Protein AF-X1CFZ5-F1 (afdb_monomer)

InterPro domains:
  IPR002812 3-dehydroquinate synthase [PTHR33563] (20-158)
  IPR030960 3-dehydroquinate synthase, N-terminal domain [PF01959] (2-89)
  IPR056179 3-dehydroquinate synthase, C-terminal domain [PF26558] (101-158)

Organism: NCBI:txid412755

Sequence (158 aa):
MELKTKDDELKVVDLAKKGLNFIIVQAKDWKIIPFENLIARLHSIDTELIAQVDTIKEAEVMFKTLEIGVDGVVFTPKNSDEILSLKRLIQTSTQIEITKAKILNIKEIPDGSRVCVDTTTLLHSGEGMLVGSTAKGFVLVHAELFETQFVASRPFRV

Solvent-accessible surface area (backbone atoms only — not comparable to full-atom values): 10289 Å² total; per-residue (Å²): 88,78,50,86,51,76,67,44,57,53,49,51,53,55,50,39,73,72,66,36,70,6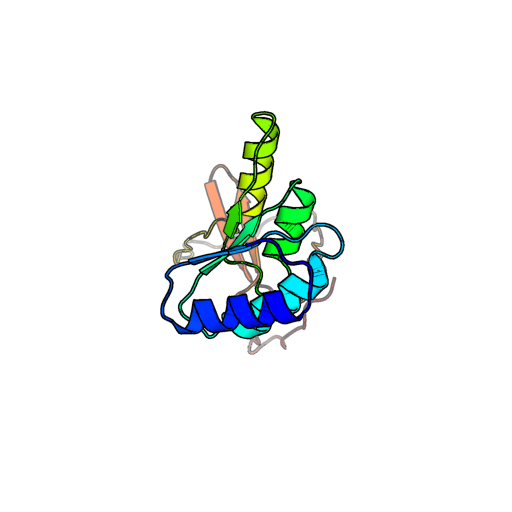1,48,57,39,33,50,84,85,70,49,63,67,59,49,51,56,45,41,72,67,36,75,87,46,86,32,43,43,26,39,49,35,94,44,67,70,50,47,54,48,46,51,47,41,92,81,69,24,46,79,41,72,48,70,82,70,92,51,70,67,52,50,56,52,49,48,60,70,69,56,65,78,82,84,76,89,82,78,92,80,81,90,86,80,86,79,91,74,77,95,73,91,85,84,90,82,79,78,94,60,89,79,57,89,89,34,65,44,78,51,74,41,98,89,81,49,67,46,80,46,61,56,70,54,68,66,51,101,87,43,78,55,41,85,84,78,124

Nearest PDB structures (foldseek):
  8kc8-assembly1_A  TM=7.463E-01  e=2.438E-01  synthetic construct
  6e9p-assembly2_C  TM=5.713E-01  e=3.175E-01  Mycobacterium tu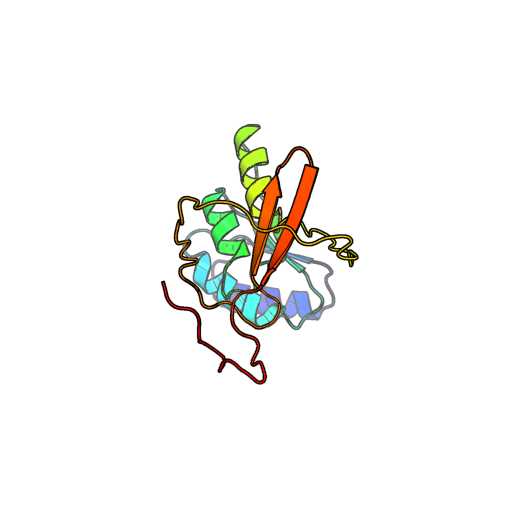berculosis H37Rv
  6xeh-assembly1_A  TM=5.073E-01  e=5.383E-01  synthetic construct
  6qky-assembly5_I  TM=4.543E-01  e=3.175E-01  Streptococcus pneumoniae
  6pbu-assembly1_E-2  TM=5.625E-01  e=4.753E+00  Mycolicibacterium smegmatis MC2 155

Radius of gyration: 23.4 Å; Cα contacts (8 Å, |Δi|>4): 181; chains: 1; bounding box: 56×40×60 Å

pLDDT: mean 86.31, std 10.13, range [45.19, 96.25]

Secondary structure (DSSP, 8-state):
-EE-SHHHHHHHHHHHTTT-SEEEEEESS--HHHHHHHHHHHTTSS-EEEEEESSHHHHHHHHHGGGT--SEEEE--SSHHHHHHHHHHH-----------------------------SSPPPTT-EEEEEETTTEEEEEE-S-S-BTTB-------

Mean predicted aligned error: 11.74 Å

Structure (mmCIF, N/CA/C/O backbone):
data_AF-X1CFZ5-F1
#
_entry.id   AF-X1CFZ5-F1
#
loop_
_atom_site.group_PDB
_atom_site.id
_atom_site.type_symbol
_atom_site.label_atom_id
_atom_site.label_alt_id
_atom_site.label_comp_id
_atom_site.label_asym_id
_atom_site.label_entity_id
_atom_site.label_seq_id
_atom_site.pdbx_PDB_ins_code
_atom_site.Cartn_x
_atom_site.Cartn_y
_atom_site.Cartn_z
_atom_site.occupancy
_atom_site.B_iso_or_equiv
_atom_site.auth_seq_id
_atom_site.auth_comp_id
_atom_site.auth_asym_id
_atom_site.auth_atom_id
_atom_site.pdbx_PDB_model_num
ATOM 1 N N . MET A 1 1 ? -18.842 0.356 16.138 1.00 85.81 1 MET A N 1
ATOM 2 C CA . MET A 1 1 ? -18.828 -0.169 17.521 1.00 85.81 1 MET A CA 1
ATOM 3 C C . MET A 1 1 ? -17.635 0.427 18.247 1.00 85.81 1 MET A C 1
ATOM 5 O O . MET A 1 1 ? -16.574 0.505 17.647 1.00 85.81 1 MET A O 1
ATOM 9 N N . GLU A 1 2 ? -17.804 0.885 19.486 1.00 87.81 2 GLU A N 1
ATOM 10 C CA . GLU A 1 2 ? -16.704 1.439 20.290 1.00 87.81 2 GLU A CA 1
ATOM 11 C C . GLU A 1 2 ? -16.079 0.324 21.145 1.00 87.81 2 GLU A C 1
ATOM 13 O O . GLU A 1 2 ? -16.795 -0.330 21.903 1.00 87.81 2 GLU A O 1
ATOM 18 N N . LEU A 1 3 ? -14.769 0.103 21.023 1.00 88.56 3 LEU A N 1
ATOM 19 C CA . LEU A 1 3 ? -14.006 -0.836 21.842 1.00 88.56 3 LEU A CA 1
ATOM 20 C C . LEU A 1 3 ? -13.621 -0.172 23.160 1.00 88.56 3 LEU A C 1
ATOM 22 O O . LEU A 1 3 ? -12.892 0.823 23.173 1.00 88.56 3 LEU A O 1
ATOM 26 N N . LYS A 1 4 ? -14.093 -0.743 24.269 1.00 85.19 4 LYS A N 1
ATOM 27 C CA . LYS A 1 4 ? -13.719 -0.313 25.626 1.00 85.19 4 LYS A CA 1
ATOM 28 C C . LYS A 1 4 ? -13.003 -1.416 26.384 1.00 85.19 4 LYS A C 1
ATOM 30 O O . LYS A 1 4 ? -12.170 -1.142 27.240 1.00 85.19 4 LYS A O 1
ATOM 35 N N . THR A 1 5 ? -13.345 -2.661 26.080 1.00 86.00 5 THR A N 1
ATOM 36 C CA . THR A 1 5 ? -12.855 -3.840 26.784 1.00 86.00 5 THR A CA 1
ATOM 37 C C . THR A 1 5 ? -12.506 -4.953 25.807 1.00 86.00 5 THR A C 1
ATOM 39 O O . THR A 1 5 ? -12.954 -4.967 24.661 1.00 86.00 5 THR A O 1
ATOM 42 N N . LYS A 1 6 ? -11.754 -5.942 26.292 1.00 84.00 6 LYS A N 1
ATOM 43 C CA . LYS A 1 6 ? -11.400 -7.135 25.515 1.00 84.00 6 LYS A CA 1
ATOM 44 C C . LYS A 1 6 ? -12.625 -7.967 25.105 1.00 84.00 6 LYS A C 1
ATOM 46 O O . LYS A 1 6 ? -12.605 -8.618 24.066 1.00 84.00 6 LYS A O 1
ATOM 51 N N . ASP A 1 7 ? -13.710 -7.915 25.879 1.00 88.50 7 ASP A N 1
ATOM 52 C CA . ASP A 1 7 ? -14.969 -8.579 25.519 1.00 88.50 7 ASP A CA 1
ATOM 53 C C . ASP A 1 7 ? -15.643 -7.939 24.302 1.00 88.50 7 ASP A C 1
ATOM 55 O O . ASP A 1 7 ? -16.376 -8.611 23.576 1.00 88.50 7 ASP A O 1
ATOM 59 N N . ASP A 1 8 ? -15.387 -6.657 24.033 1.00 91.25 8 ASP A N 1
ATOM 60 C CA . ASP A 1 8 ? -15.930 -5.995 22.848 1.00 91.25 8 ASP A CA 1
ATOM 61 C C . ASP A 1 8 ? -15.244 -6.493 21.569 1.00 91.25 8 ASP A C 1
ATOM 63 O O . ASP A 1 8 ? -15.918 -6.669 20.555 1.00 91.25 8 ASP A O 1
ATOM 67 N N . GLU A 1 9 ? -13.952 -6.839 21.629 1.00 90.50 9 GLU A N 1
ATOM 68 C CA . GLU A 1 9 ? -13.249 -7.499 20.518 1.00 90.50 9 GLU A CA 1
ATOM 69 C C . GLU A 1 9 ? -13.891 -8.856 20.187 1.00 90.50 9 GLU A C 1
ATOM 71 O O . GLU A 1 9 ? -14.112 -9.183 19.020 1.00 90.50 9 GLU A O 1
ATOM 76 N N . LEU A 1 10 ? -14.249 -9.643 21.210 1.00 90.81 10 LEU A N 1
ATOM 77 C CA . LEU A 1 10 ? -14.915 -10.936 21.017 1.00 90.81 10 LEU A CA 1
ATOM 78 C C . LEU A 1 10 ? -16.294 -10.779 20.373 1.00 90.81 10 LEU A C 1
ATOM 80 O O . LEU A 1 10 ? -16.639 -11.555 19.481 1.00 90.81 10 LEU A O 1
ATOM 84 N N . LYS A 1 11 ? -17.062 -9.763 20.780 1.00 92.50 11 LYS A N 1
ATOM 85 C CA . LYS A 1 11 ? -18.363 -9.458 20.167 1.00 92.50 11 LYS A CA 1
ATOM 86 C C . LYS A 1 11 ? -18.220 -9.068 18.701 1.00 92.50 11 LYS A C 1
ATOM 88 O O . LYS A 1 11 ? -19.025 -9.516 17.892 1.00 92.50 11 LYS A O 1
ATOM 93 N N . VAL A 1 12 ? -17.212 -8.267 18.351 1.00 92.50 12 VAL A N 1
ATOM 94 C CA . VAL A 1 12 ? -16.937 -7.906 16.951 1.00 92.50 12 VAL A CA 1
ATOM 95 C C . VAL A 1 12 ? -16.695 -9.162 16.112 1.00 92.50 12 VAL A C 1
ATOM 97 O O . VAL A 1 12 ? -17.292 -9.313 15.049 1.00 92.50 12 VAL A O 1
ATOM 100 N N . VAL A 1 13 ? -15.892 -10.101 16.617 1.00 92.00 13 VAL A N 1
ATOM 101 C CA . VAL A 1 13 ? -15.606 -11.361 15.915 1.00 92.00 13 VAL A CA 1
ATOM 102 C C . VAL A 1 13 ? -16.848 -12.251 15.799 1.00 92.00 13 VAL A C 1
ATOM 104 O O . VAL A 1 13 ? -17.068 -12.852 14.749 1.00 92.00 13 VAL A O 1
ATOM 107 N N . ASP A 1 14 ? -17.680 -12.334 16.840 1.00 92.44 14 ASP A N 1
ATOM 108 C CA . ASP A 1 14 ? -18.947 -13.082 16.787 1.00 92.44 14 ASP A CA 1
ATOM 109 C C . ASP A 1 14 ? -19.930 -12.482 15.771 1.00 92.44 14 ASP A C 1
ATOM 111 O O . ASP A 1 14 ? -20.582 -13.209 15.024 1.00 92.44 14 ASP A O 1
ATOM 115 N N . LEU A 1 15 ? -20.009 -11.150 15.706 1.00 92.06 15 LEU A N 1
ATOM 116 C CA . LEU A 1 15 ? -20.829 -10.446 14.724 1.00 92.06 15 LEU A CA 1
ATOM 117 C C . LEU A 1 15 ? -20.321 -10.667 13.296 1.00 92.06 15 LEU A C 1
ATOM 119 O O . LEU A 1 15 ? -21.132 -10.948 12.418 1.00 92.06 15 LEU A O 1
ATOM 123 N N . ALA A 1 16 ? -19.007 -10.611 13.067 1.00 91.38 16 ALA A N 1
ATOM 124 C CA . ALA A 1 16 ? -18.421 -10.886 11.755 1.00 91.38 16 ALA A CA 1
ATOM 125 C C . ALA A 1 16 ? -18.757 -12.308 11.270 1.00 91.38 16 ALA A C 1
ATOM 127 O O . ALA A 1 16 ? -19.232 -12.504 10.154 1.00 91.38 16 ALA A O 1
ATOM 128 N N . LYS A 1 17 ? -18.659 -13.308 12.157 1.00 91.12 17 LYS A N 1
ATOM 129 C CA . LYS A 1 17 ? -19.011 -14.706 11.843 1.00 91.12 17 LYS A CA 1
ATOM 130 C C . LYS A 1 17 ? -20.476 -14.929 11.458 1.00 91.12 17 LYS A C 1
ATOM 132 O O . LYS A 1 17 ? -20.791 -15.976 10.898 1.00 91.12 17 LYS A O 1
ATOM 137 N N . LYS A 1 18 ? -21.371 -13.978 11.740 1.00 92.06 18 LYS A N 1
ATOM 138 C CA . LYS A 1 18 ? -22.783 -14.038 11.326 1.00 92.06 18 LYS A CA 1
ATOM 139 C C . LYS A 1 18 ? -23.006 -13.614 9.869 1.00 92.06 18 LYS A C 1
ATOM 141 O O . LYS A 1 18 ? -24.153 -13.610 9.433 1.00 92.06 18 LYS A O 1
ATOM 146 N N . GLY A 1 19 ? -21.944 -13.296 9.125 1.00 88.88 19 GLY A N 1
ATOM 147 C CA . GLY A 1 19 ? -22.012 -12.974 7.697 1.00 88.88 19 GLY A CA 1
ATOM 148 C C . GLY A 1 19 ? -22.323 -11.505 7.419 1.00 88.88 19 GLY A C 1
ATOM 149 O O . GLY A 1 19 ? -23.084 -11.198 6.505 1.00 88.88 19 GLY A O 1
ATOM 150 N N . LEU A 1 20 ? -21.784 -10.592 8.231 1.00 91.50 20 LEU A N 1
ATOM 151 C CA . LEU A 1 20 ? -21.854 -9.159 7.940 1.00 91.50 20 LEU A CA 1
ATOM 152 C C . LEU A 1 20 ? -20.889 -8.813 6.803 1.00 91.50 20 LEU A C 1
ATOM 154 O O . LEU A 1 20 ? -19.780 -9.331 6.764 1.00 91.50 20 LEU A O 1
ATOM 158 N N . ASN A 1 21 ? -21.279 -7.896 5.916 1.00 92.50 21 ASN A N 1
ATOM 159 C CA . ASN A 1 21 ? -20.383 -7.446 4.846 1.00 92.50 21 ASN A CA 1
ATOM 160 C C . ASN A 1 21 ? -19.204 -6.634 5.391 1.00 92.50 21 ASN A C 1
ATOM 162 O O . ASN A 1 21 ? -18.078 -6.813 4.949 1.00 92.50 21 ASN A O 1
ATOM 166 N N . PHE A 1 22 ? -19.460 -5.761 6.367 1.00 94.44 22 PHE A N 1
ATOM 167 C CA . PHE A 1 22 ? -18.430 -4.944 6.995 1.00 94.44 22 PHE A CA 1
ATOM 168 C C . PHE A 1 22 ? -18.786 -4.609 8.445 1.00 94.44 22 PHE A C 1
ATOM 170 O O . PHE A 1 22 ? -19.959 -4.593 8.839 1.00 94.44 22 PHE A O 1
ATOM 177 N N . ILE A 1 23 ? -17.770 -4.283 9.240 1.00 95.00 23 ILE A N 1
ATOM 178 C CA . ILE A 1 23 ? -17.903 -3.745 10.592 1.00 95.00 23 ILE A CA 1
ATOM 179 C C . ILE A 1 23 ? -17.026 -2.501 10.729 1.00 95.00 23 ILE A C 1
ATOM 181 O O . ILE A 1 23 ? -15.829 -2.528 10.468 1.00 95.00 23 ILE A O 1
ATOM 185 N N . ILE A 1 24 ? -17.621 -1.422 11.244 1.00 95.38 24 ILE A N 1
ATOM 186 C CA . ILE A 1 24 ? -16.895 -0.203 11.610 1.00 95.38 24 ILE A CA 1
ATOM 187 C C . ILE A 1 24 ? -16.567 -0.236 13.103 1.00 95.38 24 ILE A C 1
ATOM 189 O O . ILE A 1 24 ? -17.472 -0.365 13.940 1.00 95.38 24 ILE A O 1
ATOM 193 N N . VAL A 1 25 ? -15.295 -0.069 13.450 1.00 94.44 25 VAL A N 1
ATOM 194 C CA . VAL A 1 25 ? -14.789 -0.111 14.827 1.00 94.44 25 VAL A CA 1
ATOM 195 C C . VAL A 1 25 ? -14.078 1.189 15.186 1.00 94.44 25 VAL A C 1
ATOM 197 O O . VAL A 1 25 ? -13.329 1.737 14.387 1.00 94.44 25 VAL A O 1
ATOM 200 N N . GLN A 1 26 ? -14.291 1.671 16.406 1.00 92.25 26 GLN A N 1
ATOM 201 C CA . GLN A 1 26 ? -13.590 2.812 16.985 1.00 92.25 26 GLN A CA 1
ATOM 202 C C . GLN A 1 26 ? -12.945 2.383 18.304 1.00 92.25 26 GLN A C 1
ATOM 204 O O . GLN A 1 26 ? -13.595 1.734 19.116 1.00 92.25 26 GLN A O 1
ATOM 209 N N . ALA A 1 27 ? -11.703 2.783 18.554 1.00 86.44 27 ALA A N 1
ATOM 210 C CA . ALA A 1 27 ? -11.052 2.677 19.862 1.00 86.44 27 ALA A CA 1
ATOM 211 C C . ALA A 1 27 ? -10.617 4.082 20.301 1.00 86.44 27 ALA A C 1
ATOM 213 O O . ALA A 1 27 ? -10.248 4.874 19.442 1.00 86.44 27 ALA A O 1
ATOM 214 N N . LYS A 1 28 ? -10.679 4.420 21.598 1.00 78.62 28 LYS A N 1
ATOM 215 C CA . LYS A 1 28 ? -10.316 5.767 22.091 1.00 78.62 28 LYS A CA 1
ATOM 216 C C . LYS A 1 28 ? -8.853 5.893 22.514 1.00 78.62 28 LYS A C 1
ATOM 218 O O . LYS A 1 28 ? -8.160 6.756 21.989 1.00 78.62 28 LYS A O 1
ATOM 223 N N . ASP A 1 29 ? -8.385 5.024 23.411 1.00 73.06 29 ASP A N 1
ATOM 224 C CA . ASP A 1 29 ? -7.114 5.248 24.121 1.00 73.06 29 ASP A CA 1
ATOM 225 C C . ASP A 1 29 ? -5.963 4.366 23.608 1.00 73.06 29 ASP A C 1
ATOM 227 O O . ASP A 1 29 ? -4.917 4.865 23.196 1.00 73.06 29 ASP A O 1
ATOM 231 N N . TRP A 1 30 ? -6.158 3.046 23.558 1.00 71.62 30 TRP A N 1
ATOM 232 C CA . TRP A 1 30 ? -5.191 2.104 22.986 1.00 71.62 30 TRP A CA 1
ATOM 233 C C . TRP A 1 30 ? -5.730 1.530 21.685 1.00 71.62 30 TRP A C 1
ATOM 235 O O . TRP A 1 30 ? -6.452 0.544 21.697 1.00 71.62 30 TRP A O 1
ATOM 245 N N . LYS A 1 31 ? -5.397 2.169 20.558 1.00 80.12 31 LYS A N 1
ATOM 246 C CA . LYS A 1 31 ? -5.929 1.784 19.241 1.00 80.12 31 LYS A CA 1
ATOM 247 C C . LYS A 1 31 ? -5.171 0.602 18.618 1.00 80.12 31 LYS A C 1
ATOM 249 O O . LYS A 1 31 ? -5.800 -0.292 18.078 1.00 80.12 31 LYS A O 1
ATOM 254 N N . ILE A 1 32 ? -3.842 0.549 18.733 1.00 86.00 32 ILE A N 1
ATOM 255 C CA . ILE A 1 32 ? -3.020 -0.413 17.968 1.00 86.00 32 ILE A CA 1
ATOM 256 C C . ILE A 1 32 ? -3.311 -1.871 18.360 1.00 86.00 32 ILE A C 1
ATOM 258 O O . ILE A 1 32 ? -3.749 -2.639 17.514 1.00 86.00 32 ILE A O 1
ATOM 262 N N . ILE A 1 33 ? -3.148 -2.239 19.636 1.00 90.62 33 ILE A N 1
ATOM 263 C CA . ILE A 1 33 ? -3.279 -3.640 20.089 1.00 90.62 33 ILE A CA 1
ATOM 264 C C . ILE A 1 33 ? -4.674 -4.232 19.799 1.00 90.62 33 ILE A C 1
ATOM 266 O O . ILE A 1 33 ? -4.751 -5.354 19.296 1.00 90.62 33 ILE A O 1
ATOM 270 N N . PRO A 1 34 ? -5.797 -3.527 20.056 1.00 91.12 34 PRO A N 1
ATOM 271 C CA . PRO A 1 34 ? -7.107 -4.066 19.702 1.00 91.12 34 PRO A CA 1
ATOM 272 C C . PRO A 1 34 ? -7.283 -4.269 18.196 1.00 91.12 34 PRO A C 1
ATOM 274 O O . PRO A 1 34 ? -7.863 -5.271 17.784 1.00 91.12 34 PRO A O 1
ATOM 277 N N . PHE A 1 35 ? -6.759 -3.364 17.361 1.00 94.19 35 PHE A N 1
ATOM 278 C CA . PHE A 1 35 ? -6.800 -3.549 15.911 1.00 94.19 35 PHE A CA 1
ATOM 279 C C . PHE A 1 35 ? -5.894 -4.696 15.447 1.00 94.19 35 PHE A C 1
ATOM 281 O O . PHE A 1 35 ? -6.339 -5.473 14.611 1.00 94.19 35 PHE A O 1
ATOM 288 N N . GLU A 1 36 ? -4.708 -4.898 16.031 1.00 94.00 36 GLU A N 1
ATOM 289 C CA . GLU A 1 36 ? -3.875 -6.088 15.771 1.00 94.00 36 GLU A CA 1
ATOM 290 C C . GLU A 1 36 ? -4.655 -7.384 16.040 1.00 94.00 36 GLU A C 1
ATOM 292 O O . GLU A 1 36 ? -4.700 -8.281 15.195 1.00 94.00 36 GLU A O 1
ATOM 297 N N . ASN A 1 37 ? -5.335 -7.463 17.188 1.00 93.31 37 ASN A N 1
ATOM 298 C CA . ASN A 1 37 ? -6.144 -8.628 17.548 1.00 93.31 37 ASN A CA 1
ATOM 299 C C . ASN A 1 37 ? -7.304 -8.856 16.572 1.00 93.31 37 ASN A C 1
ATOM 301 O O . ASN A 1 37 ? -7.597 -10.005 16.224 1.00 93.31 37 ASN A O 1
ATOM 305 N N . LEU A 1 38 ? -7.990 -7.785 16.163 1.00 94.12 38 LEU A N 1
ATOM 306 C CA . LEU A 1 38 ? -9.110 -7.873 15.231 1.00 94.12 38 LEU A CA 1
ATOM 307 C C . LEU A 1 38 ? -8.644 -8.274 13.834 1.00 94.12 38 LEU A C 1
ATOM 309 O O . LEU A 1 38 ? -9.204 -9.218 13.287 1.00 94.12 38 LEU A O 1
ATOM 313 N N . ILE A 1 39 ? -7.599 -7.641 13.300 1.00 94.12 39 ILE A N 1
ATOM 314 C CA . ILE A 1 39 ? -7.006 -7.983 12.000 1.00 94.12 39 ILE A CA 1
ATOM 315 C C . ILE A 1 39 ? -6.615 -9.464 11.993 1.00 94.12 39 ILE A C 1
ATOM 317 O O . ILE A 1 39 ? -7.068 -10.222 11.137 1.00 94.12 39 ILE A O 1
ATOM 321 N N . ALA A 1 40 ? -5.881 -9.926 13.009 1.00 93.00 40 ALA A N 1
ATOM 322 C CA . ALA A 1 40 ? -5.458 -11.322 13.095 1.00 93.00 40 ALA A CA 1
ATOM 323 C C . ALA A 1 40 ? -6.636 -12.316 13.076 1.00 93.00 40 ALA A C 1
ATOM 325 O O . ALA A 1 40 ? -6.516 -13.405 12.516 1.00 93.00 40 ALA A O 1
ATOM 326 N N . ARG A 1 41 ? -7.786 -11.960 13.662 1.00 92.00 41 ARG A N 1
ATOM 327 C CA . ARG A 1 41 ? -8.964 -12.843 13.750 1.00 92.00 41 ARG A CA 1
ATOM 328 C C . ARG A 1 41 ? -9.917 -12.731 12.568 1.00 92.00 41 ARG A C 1
ATOM 330 O O . ARG A 1 41 ? -10.605 -13.707 12.275 1.00 92.00 41 ARG A O 1
ATOM 337 N N . LEU A 1 42 ? -10.002 -11.556 11.956 1.00 91.00 42 LEU A N 1
ATOM 338 C CA . LEU A 1 42 ? -10.953 -11.256 10.890 1.00 91.00 42 LEU A CA 1
ATOM 339 C C . LEU A 1 42 ? -10.356 -11.453 9.496 1.00 91.00 42 LEU A C 1
ATOM 341 O O . LEU A 1 42 ? -11.130 -11.685 8.582 1.00 91.00 42 LEU A O 1
ATOM 345 N N . HIS A 1 43 ? -9.027 -11.475 9.323 1.00 85.38 43 HIS A N 1
ATOM 346 C CA . HIS A 1 43 ? -8.413 -11.602 7.989 1.00 85.38 43 HIS A CA 1
ATOM 347 C C . HIS A 1 43 ? -8.810 -12.879 7.219 1.00 85.38 43 HIS A C 1
ATOM 349 O O . HIS A 1 43 ? -8.677 -12.933 6.002 1.00 85.38 43 HIS A O 1
ATOM 355 N N . SER A 1 44 ? -9.248 -13.936 7.915 1.00 84.75 44 SER A N 1
ATOM 356 C CA . SER A 1 44 ? -9.721 -15.185 7.293 1.00 84.75 44 SER A CA 1
ATOM 357 C C . SER A 1 44 ? -11.247 -15.249 7.137 1.00 84.75 44 SER A C 1
ATOM 359 O O . SER A 1 44 ? -11.776 -16.294 6.757 1.00 84.75 44 SER A O 1
ATOM 361 N N . ILE A 1 45 ? -11.965 -14.190 7.512 1.00 89.81 45 ILE A N 1
ATOM 362 C CA . ILE A 1 45 ? -13.426 -14.103 7.495 1.00 89.81 45 ILE A CA 1
ATOM 363 C C . ILE A 1 45 ? -13.828 -13.128 6.388 1.00 89.81 45 ILE A C 1
ATOM 365 O O . ILE A 1 45 ? -13.197 -12.095 6.209 1.00 89.81 45 ILE A O 1
ATOM 369 N N . ASP A 1 46 ? -14.905 -13.446 5.672 1.00 91.06 46 ASP A N 1
ATOM 370 C CA . ASP A 1 46 ? -15.482 -12.593 4.627 1.00 91.06 46 ASP A CA 1
ATOM 371 C C . ASP A 1 46 ? -16.295 -11.430 5.237 1.00 91.06 46 ASP A C 1
ATOM 373 O O . ASP A 1 46 ? -17.516 -11.344 5.105 1.00 91.06 46 ASP A O 1
ATOM 377 N N . THR A 1 47 ? -15.627 -10.583 6.022 1.00 94.19 47 THR A N 1
ATOM 378 C CA . THR A 1 47 ? -16.191 -9.372 6.630 1.00 94.19 47 THR A CA 1
ATOM 379 C C . THR A 1 47 ? -15.123 -8.289 6.664 1.00 94.19 47 THR A C 1
ATOM 381 O O . THR A 1 47 ? -14.117 -8.446 7.353 1.00 94.19 47 THR A O 1
ATOM 384 N N . GLU A 1 48 ? -15.378 -7.162 6.002 1.00 94.69 48 GLU A N 1
ATOM 385 C CA . GLU A 1 48 ? -14.440 -6.037 5.959 1.00 94.69 48 GLU A CA 1
ATOM 386 C C . GLU A 1 48 ? -14.354 -5.322 7.319 1.00 94.69 48 GLU A C 1
ATOM 388 O O . GLU A 1 48 ? -15.365 -4.913 7.909 1.00 94.69 48 GLU A O 1
ATOM 393 N N . LEU A 1 49 ? -13.138 -5.128 7.823 1.00 95.44 49 LEU A N 1
ATOM 394 C CA . LEU A 1 49 ? -12.853 -4.362 9.028 1.00 95.44 49 LEU A CA 1
ATOM 395 C C . LEU A 1 49 ? -12.527 -2.912 8.663 1.00 95.44 49 LEU A C 1
ATOM 397 O O . LEU A 1 49 ? -11.498 -2.617 8.059 1.00 95.44 49 LEU A O 1
ATOM 401 N N . ILE A 1 50 ? -13.369 -1.983 9.111 1.00 96.25 50 ILE A N 1
ATOM 402 C CA . ILE A 1 50 ? -13.194 -0.550 8.870 1.00 96.25 50 ILE A CA 1
ATOM 403 C C . ILE A 1 50 ? -12.861 0.161 10.187 1.00 96.25 50 ILE A C 1
ATOM 405 O O . ILE A 1 50 ? -13.638 0.122 11.145 1.00 96.25 50 ILE A O 1
ATOM 409 N N . ALA A 1 51 ? -11.728 0.861 10.244 1.00 95.44 51 ALA A N 1
ATOM 410 C CA . ALA A 1 51 ? -11.302 1.602 11.432 1.00 95.44 51 ALA A CA 1
ATOM 411 C C . ALA A 1 51 ? -11.753 3.065 11.398 1.00 95.44 51 ALA A C 1
ATOM 413 O O . ALA A 1 51 ? -11.443 3.804 10.467 1.00 95.44 51 ALA A O 1
ATOM 414 N N . GLN A 1 52 ? -12.425 3.539 12.440 1.00 95.44 52 GLN A N 1
ATOM 415 C CA . GLN A 1 52 ? -12.626 4.970 12.633 1.00 95.44 52 GLN A CA 1
ATOM 416 C C . GLN A 1 52 ? -11.357 5.599 13.215 1.00 95.44 52 GLN A C 1
ATOM 418 O O . GLN A 1 52 ? -10.881 5.186 14.276 1.00 95.44 52 GLN A O 1
ATOM 423 N N . VAL A 1 53 ? -10.837 6.615 12.529 1.00 93.56 53 VAL A N 1
ATOM 424 C CA . VAL A 1 53 ? -9.584 7.300 12.867 1.00 93.56 53 VAL A CA 1
ATOM 425 C C . VAL A 1 53 ? -9.794 8.807 12.946 1.00 93.56 53 VAL A C 1
ATOM 427 O O . VAL A 1 53 ? -10.602 9.380 12.213 1.00 93.56 53 VAL A O 1
ATOM 430 N N . ASP A 1 54 ? -9.039 9.456 13.827 1.00 92.06 54 ASP A N 1
ATOM 431 C CA . ASP A 1 54 ? -9.162 10.895 14.085 1.00 92.06 54 ASP A CA 1
ATOM 432 C C . ASP A 1 54 ? -8.089 11.707 13.345 1.00 92.06 54 ASP A C 1
ATOM 434 O O . ASP A 1 54 ? -8.209 12.925 13.198 1.00 92.06 54 ASP A O 1
ATOM 438 N N . THR A 1 55 ? -7.024 11.048 12.870 1.00 92.94 55 THR A N 1
ATOM 439 C CA . THR A 1 55 ? -5.909 11.697 12.167 1.00 92.94 55 THR A CA 1
ATOM 440 C C . THR A 1 55 ? -5.402 10.868 10.988 1.00 92.94 55 THR A C 1
ATOM 442 O O . THR A 1 55 ? -5.512 9.644 10.967 1.00 92.94 55 THR A O 1
ATOM 445 N N . ILE A 1 56 ? -4.752 11.535 10.028 1.00 93.94 56 ILE A N 1
ATOM 446 C CA . ILE A 1 56 ? -4.074 10.879 8.895 1.00 93.94 56 ILE A CA 1
ATOM 447 C C . ILE A 1 56 ? -2.982 9.913 9.369 1.00 93.94 56 ILE A C 1
ATOM 449 O O . ILE A 1 56 ? -2.804 8.846 8.792 1.00 93.94 56 ILE A O 1
ATOM 453 N N . LYS A 1 57 ? -2.274 10.258 10.451 1.00 92.31 57 LYS A N 1
ATOM 454 C CA . LYS A 1 57 ? -1.232 9.399 11.022 1.00 92.31 57 LYS A CA 1
ATOM 455 C C . LYS A 1 57 ? -1.818 8.100 11.574 1.00 92.31 57 LYS A C 1
ATOM 457 O O . LYS A 1 57 ? -1.226 7.043 11.408 1.00 92.31 57 LYS A O 1
ATOM 462 N N . GLU A 1 58 ? -2.984 8.170 12.210 1.00 92.75 58 GLU A N 1
ATOM 463 C CA . GLU A 1 58 ? -3.696 6.966 12.643 1.00 92.75 58 GLU A CA 1
ATOM 464 C C . GLU A 1 58 ? -4.159 6.129 11.454 1.00 92.75 58 GLU A C 1
ATOM 466 O O . GLU A 1 58 ? -3.971 4.919 11.485 1.00 92.75 58 GLU A O 1
ATOM 471 N N . ALA A 1 59 ? -4.690 6.757 10.398 1.00 93.75 59 ALA A N 1
ATOM 472 C CA . ALA A 1 59 ? -5.056 6.052 9.169 1.00 93.75 59 ALA A CA 1
ATOM 473 C C . ALA A 1 59 ? -3.866 5.265 8.597 1.00 93.75 59 ALA A C 1
ATOM 475 O O . ALA A 1 59 ? -3.993 4.080 8.303 1.00 93.75 59 ALA A O 1
ATOM 476 N N . GLU A 1 60 ? -2.694 5.900 8.503 1.00 93.06 60 GLU A N 1
ATOM 477 C CA . GLU A 1 60 ? -1.468 5.254 8.029 1.00 93.06 60 GLU A CA 1
ATOM 478 C C . GLU A 1 60 ? -1.077 4.040 8.881 1.00 93.06 60 GLU A C 1
ATOM 480 O O . GLU A 1 60 ? -0.730 2.994 8.335 1.00 93.06 60 GLU A O 1
ATOM 485 N N . VAL A 1 61 ? -1.150 4.161 10.210 1.00 92.94 61 VAL A N 1
ATOM 486 C CA . VAL A 1 61 ? -0.856 3.045 11.120 1.00 92.94 61 VAL A CA 1
ATOM 487 C C . VAL A 1 61 ? -1.860 1.912 10.914 1.00 92.94 61 VAL A C 1
ATOM 489 O O . VAL A 1 61 ? -1.448 0.762 10.774 1.00 92.94 61 VAL A O 1
ATOM 492 N N . MET A 1 62 ? -3.159 2.217 10.843 1.00 94.06 62 MET A N 1
ATOM 493 C CA . MET A 1 62 ? -4.203 1.203 10.654 1.00 94.06 62 MET A CA 1
ATOM 494 C C . MET A 1 62 ? -4.038 0.451 9.327 1.00 94.06 62 MET A C 1
ATOM 496 O O . MET A 1 62 ? -4.174 -0.768 9.310 1.00 94.06 62 MET A O 1
ATOM 500 N N . PHE A 1 63 ? -3.663 1.133 8.241 1.00 92.81 63 PHE A N 1
ATOM 501 C CA . PHE A 1 63 ? -3.402 0.486 6.948 1.00 92.81 63 PHE A CA 1
ATOM 502 C C . PHE A 1 63 ? -2.144 -0.395 6.923 1.00 92.81 63 PHE A C 1
ATOM 504 O O . PHE A 1 63 ? -2.032 -1.253 6.057 1.00 92.81 63 PHE A O 1
ATOM 511 N N . LYS A 1 64 ? -1.188 -0.199 7.839 1.00 89.94 64 LYS A N 1
ATOM 512 C CA . LYS A 1 64 ? 0.100 -0.925 7.853 1.00 89.94 64 LYS A CA 1
ATOM 513 C C . LYS A 1 64 ? 0.225 -1.948 8.989 1.00 89.94 64 LYS A C 1
ATOM 515 O O . LYS A 1 64 ? 1.231 -2.649 9.077 1.00 89.94 64 LYS A O 1
ATOM 520 N N . THR A 1 65 ? -0.753 -2.012 9.890 1.00 92.19 65 THR A N 1
ATOM 521 C CA . THR A 1 65 ? -0.695 -2.853 11.096 1.00 92.19 65 THR A CA 1
ATOM 522 C C . THR A 1 65 ? -0.600 -4.341 10.726 1.00 92.19 65 THR A C 1
ATOM 524 O O . THR A 1 65 ? -1.361 -4.817 9.890 1.00 92.19 65 THR A O 1
ATOM 527 N N . LEU A 1 66 ? 0.335 -5.077 11.345 1.00 89.88 66 LEU A N 1
ATOM 528 C CA . LEU A 1 66 ? 0.655 -6.486 11.033 1.00 89.88 66 LEU A CA 1
ATOM 529 C C . LEU A 1 66 ? 1.019 -6.769 9.560 1.00 89.88 66 LEU A C 1
ATOM 531 O O . LEU A 1 66 ? 0.904 -7.911 9.132 1.00 89.88 66 LEU A O 1
ATOM 535 N N . GLU A 1 67 ? 1.412 -5.755 8.778 1.00 85.62 67 GLU A N 1
ATOM 536 C CA . GLU A 1 67 ? 1.641 -5.852 7.318 1.00 85.62 67 GLU A CA 1
ATOM 537 C C . GLU A 1 67 ? 0.407 -6.284 6.498 1.00 85.62 67 GLU A C 1
ATOM 539 O O . GLU A 1 67 ? 0.492 -6.450 5.284 1.00 85.62 67 GLU A O 1
ATOM 544 N N . ILE A 1 68 ? -0.747 -6.420 7.154 1.00 88.31 68 ILE A N 1
ATOM 545 C CA . ILE A 1 68 ? -2.036 -6.772 6.550 1.00 88.31 68 ILE A CA 1
ATOM 546 C C . ILE A 1 68 ? -2.916 -5.520 6.481 1.00 88.31 68 ILE A C 1
ATOM 548 O O . ILE A 1 68 ? -3.461 -5.199 5.431 1.00 88.31 68 ILE A O 1
ATOM 552 N N . GLY A 1 69 ? -3.001 -4.783 7.592 1.00 91.94 69 GLY A N 1
ATOM 553 C CA . GLY A 1 69 ? -3.823 -3.588 7.725 1.00 91.94 69 GLY A CA 1
ATOM 554 C C . GLY A 1 69 ? -5.315 -3.873 7.910 1.00 91.94 69 GLY A C 1
ATOM 555 O O . GLY A 1 69 ? -5.760 -5.016 7.978 1.00 91.94 69 GLY A O 1
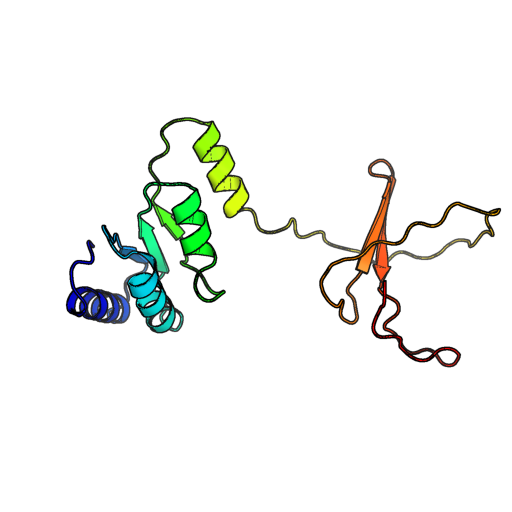ATOM 556 N N . VAL A 1 70 ? -6.084 -2.794 8.042 1.00 94.44 70 VAL A N 1
ATOM 557 C CA . VAL A 1 70 ? -7.553 -2.806 7.959 1.00 94.44 70 VAL A CA 1
ATOM 558 C C . VAL A 1 70 ? -8.007 -2.609 6.512 1.00 94.44 70 VAL A C 1
ATOM 560 O O . VAL A 1 70 ? -7.317 -1.944 5.738 1.00 94.44 70 VAL A O 1
ATOM 563 N N . ASP A 1 71 ? -9.196 -3.101 6.168 1.00 93.56 71 ASP A N 1
ATOM 564 C CA . ASP A 1 71 ? -9.746 -3.004 4.807 1.00 93.56 71 ASP A CA 1
ATOM 565 C C . ASP A 1 71 ? -10.144 -1.566 4.435 1.00 93.56 71 ASP A C 1
ATOM 567 O O . ASP A 1 71 ? -10.146 -1.175 3.267 1.00 93.56 71 ASP A O 1
ATOM 571 N N . GLY A 1 72 ? -10.450 -0.737 5.436 1.00 94.00 72 GLY A N 1
ATOM 572 C CA . GLY A 1 72 ? -10.787 0.664 5.220 1.00 94.00 72 GLY A CA 1
ATOM 573 C C . GLY A 1 72 ? -10.695 1.523 6.473 1.00 94.00 72 GLY A C 1
ATOM 574 O O . GLY A 1 72 ? -10.576 1.031 7.596 1.00 94.00 72 GLY A O 1
ATOM 575 N N . VAL A 1 73 ? -10.803 2.840 6.285 1.00 95.19 73 VAL A N 1
ATOM 576 C CA . VAL A 1 73 ? -10.897 3.794 7.396 1.00 95.19 7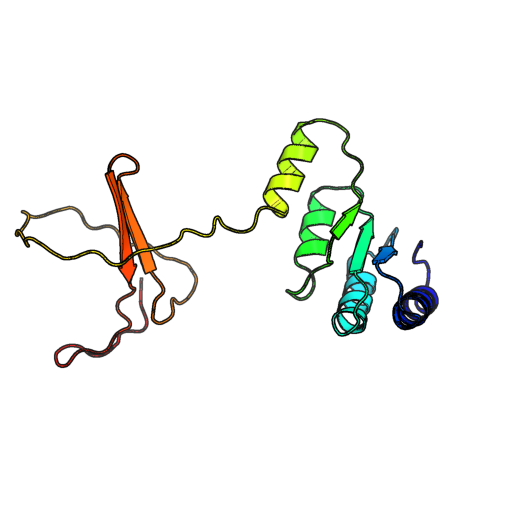3 VAL A CA 1
ATOM 577 C C . VAL A 1 73 ? -12.057 4.768 7.220 1.00 95.19 73 VAL A C 1
ATOM 579 O O . VAL A 1 73 ? -12.327 5.243 6.117 1.00 95.19 73 VAL A O 1
ATOM 582 N N . VAL A 1 74 ? -12.717 5.112 8.327 1.00 95.56 74 VAL A N 1
ATOM 583 C CA . VAL A 1 74 ? -13.637 6.252 8.408 1.00 95.56 74 VAL A CA 1
ATOM 584 C C . VAL A 1 74 ? -12.881 7.427 9.009 1.00 95.56 74 VAL A C 1
ATOM 586 O O . VAL A 1 74 ? -12.454 7.376 10.161 1.00 95.56 74 VAL A O 1
ATOM 589 N N . PHE A 1 75 ? -12.744 8.497 8.232 1.00 94.81 75 PHE A N 1
ATOM 590 C CA . PHE A 1 75 ? -12.039 9.712 8.623 1.00 94.81 75 PHE A CA 1
ATOM 591 C C . PHE A 1 75 ? -12.904 10.937 8.316 1.00 94.81 75 PHE A C 1
ATOM 593 O O . PHE A 1 75 ? -13.518 11.013 7.253 1.00 94.81 75 PHE A O 1
ATOM 600 N N . THR A 1 76 ? -12.956 11.896 9.244 1.00 95.12 76 THR A N 1
ATOM 601 C CA . THR A 1 76 ? -13.696 13.157 9.066 1.00 95.12 76 THR A CA 1
ATOM 602 C C . THR A 1 76 ? -12.709 14.291 8.769 1.00 95.12 76 THR A C 1
ATOM 604 O O . THR A 1 76 ? -12.136 14.844 9.711 1.00 95.12 76 THR A O 1
ATOM 607 N N . PRO A 1 77 ? -12.481 14.640 7.489 1.00 93.94 77 PRO A N 1
ATOM 608 C CA . PRO A 1 77 ? -11.526 15.675 7.115 1.00 93.94 77 PRO A CA 1
ATOM 609 C C . PRO A 1 77 ? -12.013 17.067 7.523 1.00 93.94 77 PRO A C 1
ATOM 611 O O . PRO A 1 77 ? -13.194 17.396 7.401 1.00 93.94 77 PRO A O 1
ATOM 614 N N . LYS A 1 78 ? -11.080 17.918 7.945 1.00 94.56 78 LYS A N 1
ATOM 615 C CA . LYS A 1 78 ? -11.323 19.325 8.299 1.00 94.56 78 LYS A CA 1
ATOM 616 C C . LYS A 1 78 ? -11.102 20.280 7.126 1.00 94.56 78 LYS A C 1
ATOM 618 O O . LYS A 1 78 ? -11.596 21.403 7.150 1.00 94.56 78 LYS A O 1
ATOM 623 N N . ASN A 1 79 ? -10.334 19.863 6.120 1.00 94.94 79 ASN A N 1
ATOM 624 C CA . ASN A 1 79 ? -9.994 20.656 4.938 1.00 94.94 79 ASN A CA 1
ATOM 625 C C . ASN A 1 79 ? -9.637 19.748 3.744 1.00 94.94 79 ASN A C 1
ATOM 627 O O . ASN A 1 79 ? -9.535 18.526 3.875 1.00 94.94 79 ASN A O 1
ATOM 631 N N . SER A 1 80 ? -9.443 20.347 2.566 1.00 94.44 80 SER A N 1
ATOM 632 C CA . SER A 1 80 ? -9.088 19.625 1.337 1.00 94.44 80 SER A CA 1
ATOM 633 C C . SER A 1 80 ? -7.711 18.957 1.388 1.00 94.44 80 SER A C 1
ATOM 635 O O . SER A 1 80 ? -7.515 17.920 0.755 1.00 94.44 80 SER A O 1
ATOM 637 N N . ASP A 1 81 ? -6.762 19.515 2.141 1.00 94.69 81 ASP A N 1
ATOM 638 C CA . ASP A 1 81 ? -5.395 18.989 2.218 1.00 94.69 81 ASP A CA 1
ATOM 639 C C . ASP A 1 81 ? -5.339 17.646 2.954 1.00 94.69 81 ASP A C 1
ATOM 641 O O . ASP A 1 81 ? -4.565 16.755 2.584 1.00 94.69 81 ASP A O 1
ATOM 645 N N . GLU A 1 82 ? -6.197 17.454 3.956 1.00 94.25 82 GLU A N 1
ATOM 646 C CA . GLU A 1 82 ? -6.349 16.167 4.636 1.00 94.25 82 GLU A CA 1
ATOM 647 C C . GLU A 1 82 ? -6.922 15.092 3.699 1.00 94.25 82 GLU A C 1
ATOM 649 O O . GLU A 1 82 ? -6.451 13.956 3.725 1.00 94.25 82 GLU A O 1
ATOM 654 N N . ILE A 1 83 ? -7.848 15.446 2.799 1.00 92.12 83 ILE A N 1
ATOM 655 C CA . ILE A 1 83 ? -8.374 14.518 1.778 1.00 92.12 83 ILE A CA 1
ATOM 656 C C . ILE A 1 83 ? -7.252 14.073 0.833 1.00 92.12 83 ILE A C 1
ATOM 658 O O . ILE A 1 83 ? -7.095 12.880 0.565 1.00 92.12 83 ILE A O 1
ATOM 662 N N . LEU A 1 84 ? -6.439 15.019 0.349 1.00 91.69 84 LEU A N 1
ATOM 663 C CA . LEU A 1 84 ? -5.286 14.716 -0.505 1.00 91.69 84 LEU A CA 1
ATOM 664 C C . LEU A 1 84 ? -4.259 13.841 0.220 1.00 91.69 84 LEU A C 1
ATOM 666 O O . LEU A 1 84 ? -3.674 12.940 -0.382 1.00 91.69 84 LEU A O 1
ATOM 670 N N . SER A 1 85 ? -4.052 14.089 1.512 1.00 92.00 85 SER A N 1
ATOM 671 C CA . SER A 1 85 ? -3.139 13.303 2.340 1.00 92.00 85 SER A CA 1
ATOM 672 C C . SER A 1 85 ? -3.636 11.876 2.539 1.00 92.00 85 SER A C 1
ATOM 674 O O . SER A 1 85 ? -2.858 10.949 2.339 1.00 92.00 85 SER A O 1
ATOM 676 N N . LEU A 1 86 ? -4.926 11.688 2.832 1.00 91.81 86 LEU A N 1
ATOM 677 C CA . LEU A 1 86 ? -5.530 10.361 2.944 1.00 91.81 86 LEU A CA 1
ATOM 678 C C . LEU A 1 86 ? -5.468 9.600 1.613 1.00 91.81 86 LEU A C 1
ATOM 680 O O . LEU A 1 86 ? -5.086 8.433 1.585 1.00 91.81 86 LEU A O 1
ATOM 684 N N . LYS A 1 87 ? -5.765 10.272 0.493 1.00 89.88 87 LYS A N 1
ATOM 685 C CA . LYS A 1 87 ? -5.675 9.676 -0.848 1.00 89.88 87 LYS A CA 1
ATOM 686 C C . LYS A 1 87 ? -4.275 9.132 -1.144 1.00 89.88 87 LYS A C 1
ATOM 688 O O . LYS A 1 87 ? -4.164 8.049 -1.708 1.00 89.88 87 LYS A O 1
ATOM 693 N N . ARG A 1 88 ? -3.216 9.851 -0.752 1.00 88.38 88 ARG A N 1
ATOM 694 C CA . ARG A 1 88 ? -1.826 9.395 -0.931 1.00 88.38 88 ARG A CA 1
ATOM 695 C C . ARG A 1 88 ? -1.499 8.125 -0.144 1.00 88.38 88 ARG A C 1
ATOM 697 O O . ARG A 1 88 ? -0.644 7.377 -0.593 1.00 88.38 88 ARG A O 1
ATOM 704 N N . LEU A 1 89 ? -2.155 7.888 0.995 1.00 87.00 89 LEU A N 1
ATOM 705 C CA . LEU A 1 89 ? -1.959 6.664 1.780 1.00 87.00 89 LEU A CA 1
ATOM 706 C C . LEU A 1 89 ? -2.589 5.438 1.109 1.00 87.00 89 LEU A C 1
ATOM 708 O O . LEU A 1 89 ? -2.036 4.350 1.199 1.00 87.00 89 LEU A O 1
ATOM 712 N N . ILE A 1 90 ? -3.739 5.623 0.452 1.00 83.06 90 ILE A N 1
ATOM 713 C CA . ILE A 1 90 ? -4.517 4.535 -0.166 1.00 83.06 90 ILE A CA 1
ATOM 714 C C . ILE A 1 90 ? -4.062 4.264 -1.603 1.00 83.06 90 ILE A C 1
ATOM 716 O O . ILE A 1 90 ? -4.213 3.151 -2.100 1.00 83.06 90 ILE A O 1
ATOM 720 N N . GLN A 1 91 ? -3.505 5.267 -2.292 1.00 74.44 91 GLN A N 1
ATOM 721 C CA . GLN A 1 91 ? -2.892 5.052 -3.598 1.00 74.44 91 GLN A CA 1
ATOM 722 C C . GLN A 1 91 ? -1.680 4.137 -3.446 1.00 74.44 91 GLN A C 1
ATOM 724 O O . GLN A 1 91 ? -0.562 4.575 -3.179 1.00 74.44 91 GLN A O 1
ATOM 729 N N . THR A 1 92 ? -1.924 2.849 -3.656 1.00 62.59 92 THR A N 1
ATOM 730 C CA . THR A 1 92 ? -0.887 1.867 -3.916 1.00 62.59 92 THR A CA 1
ATOM 731 C C . THR A 1 92 ? -0.106 2.298 -5.152 1.00 62.59 92 THR A C 1
ATOM 733 O O . THR A 1 92 ? -0.623 2.992 -6.036 1.00 62.59 92 THR A O 1
ATOM 736 N N . SER A 1 93 ? 1.169 1.918 -5.163 1.00 59.44 93 SER A N 1
ATOM 737 C CA . SER A 1 93 ? 2.111 2.143 -6.252 1.00 59.44 93 SER A CA 1
ATOM 738 C C . SER A 1 93 ? 1.433 1.974 -7.611 1.00 59.44 93 SER A C 1
ATOM 740 O O . SER A 1 93 ? 0.753 0.982 -7.865 1.00 59.44 93 SER A O 1
ATOM 742 N N . THR A 1 94 ? 1.592 2.975 -8.480 1.00 60.16 94 THR A N 1
ATOM 743 C CA . THR A 1 94 ? 1.101 2.920 -9.855 1.00 60.16 94 THR A CA 1
ATOM 744 C C . THR A 1 94 ? 1.565 1.607 -10.476 1.00 60.16 94 THR A C 1
ATOM 746 O O .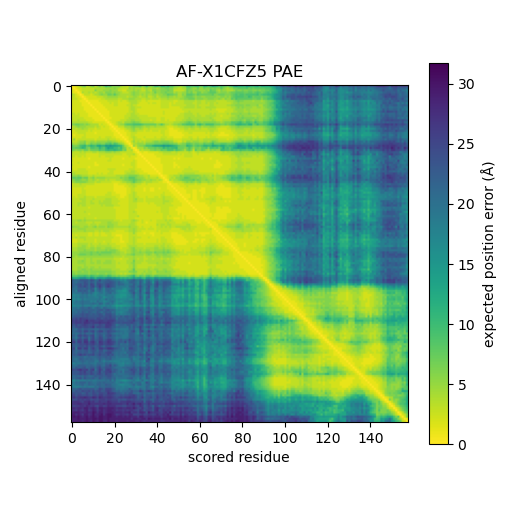 THR A 1 94 ? 2.764 1.412 -10.672 1.00 60.16 94 THR A O 1
ATOM 749 N N . GLN A 1 95 ? 0.634 0.698 -10.767 1.00 67.62 95 GLN A N 1
ATOM 750 C CA . GLN A 1 95 ? 0.955 -0.494 -11.538 1.00 67.62 95 GLN A CA 1
ATOM 751 C C . GLN A 1 95 ? 1.274 -0.043 -12.961 1.00 67.62 95 GLN A C 1
ATOM 753 O O . GLN A 1 95 ? 0.416 0.469 -13.679 1.00 67.62 95 GLN A O 1
ATOM 758 N N . ILE A 1 96 ? 2.543 -0.168 -13.338 1.00 78.19 96 ILE A N 1
ATOM 759 C CA . ILE A 1 96 ? 3.016 0.135 -14.684 1.00 78.19 96 ILE A CA 1
ATOM 760 C C . ILE A 1 96 ? 3.028 -1.183 -15.450 1.00 78.19 96 ILE A C 1
ATOM 762 O O . ILE A 1 96 ? 3.819 -2.073 -15.144 1.00 78.19 96 ILE A O 1
ATOM 766 N N . GLU A 1 97 ? 2.153 -1.309 -16.443 1.00 84.81 97 GLU A N 1
ATOM 767 C CA . GLU A 1 97 ? 2.182 -2.446 -17.358 1.00 84.81 97 GLU A CA 1
ATOM 768 C C . GLU A 1 97 ? 3.408 -2.326 -18.277 1.00 84.81 97 GLU A C 1
ATOM 770 O O . GLU A 1 97 ? 3.601 -1.319 -18.962 1.00 84.81 97 GLU A O 1
ATOM 775 N N . ILE A 1 98 ? 4.265 -3.348 -18.271 1.00 87.88 98 ILE A N 1
ATOM 776 C CA . ILE A 1 98 ? 5.480 -3.397 -19.090 1.00 87.88 98 ILE A CA 1
ATOM 777 C C . ILE A 1 98 ? 5.232 -4.334 -20.266 1.00 87.88 98 ILE A C 1
ATOM 779 O O . ILE A 1 98 ? 4.683 -5.422 -20.107 1.00 87.88 98 ILE A O 1
ATOM 783 N N . THR A 1 99 ? 5.690 -3.939 -21.452 1.00 92.06 99 THR A N 1
ATOM 784 C CA . THR A 1 99 ? 5.617 -4.769 -22.658 1.00 92.06 99 THR A CA 1
ATOM 785 C C . THR A 1 99 ? 7.003 -5.121 -23.188 1.00 92.06 99 THR A C 1
ATOM 787 O O . THR A 1 99 ? 7.996 -4.447 -22.906 1.00 92.06 99 THR A O 1
ATOM 790 N N . LYS A 1 100 ? 7.084 -6.199 -23.971 1.00 92.12 100 LYS A N 1
ATOM 791 C CA . LYS A 1 100 ? 8.338 -6.640 -24.592 1.00 92.12 100 LYS A CA 1
ATOM 792 C C . LYS A 1 100 ? 8.711 -5.700 -25.738 1.00 92.12 100 LYS A C 1
ATOM 794 O O . LYS A 1 100 ? 7.885 -5.394 -26.592 1.00 92.12 100 LYS A O 1
ATOM 799 N N . ALA A 1 101 ? 9.982 -5.316 -25.800 1.00 90.44 101 ALA A N 1
ATOM 800 C CA . ALA A 1 101 ? 10.549 -4.544 -26.900 1.00 90.44 101 ALA A CA 1
ATOM 801 C C . ALA A 1 101 ? 11.618 -5.357 -27.645 1.00 90.44 101 ALA A C 1
ATOM 803 O O . ALA A 1 101 ? 12.274 -6.225 -27.070 1.00 90.44 101 ALA A O 1
ATOM 804 N N . LYS A 1 102 ? 11.807 -5.064 -28.937 1.00 93.19 102 LYS A N 1
ATOM 805 C CA . LYS A 1 102 ? 12.869 -5.661 -29.758 1.00 93.19 102 LYS A CA 1
ATOM 806 C C . LYS A 1 102 ? 14.044 -4.694 -29.866 1.00 93.19 102 LYS A C 1
ATOM 808 O O . LYS A 1 102 ? 13.868 -3.555 -30.290 1.00 93.19 102 LYS A O 1
ATOM 813 N N . ILE A 1 103 ? 15.247 -5.168 -29.550 1.00 92.50 103 ILE A N 1
ATOM 814 C CA . ILE A 1 103 ? 16.482 -4.415 -29.793 1.00 92.50 103 ILE A CA 1
ATOM 815 C C . ILE A 1 103 ? 16.723 -4.373 -31.306 1.00 92.50 103 ILE A C 1
ATOM 817 O O . ILE A 1 103 ? 16.864 -5.414 -31.946 1.00 92.50 103 ILE A O 1
ATOM 821 N N . LEU A 1 104 ? 16.732 -3.168 -31.880 1.00 94.75 104 LEU A N 1
ATOM 822 C CA . LEU A 1 104 ? 16.957 -2.965 -33.316 1.00 94.75 104 LEU A CA 1
ATOM 823 C C . LEU A 1 104 ? 18.430 -2.716 -33.652 1.00 94.75 104 LEU A C 1
ATOM 825 O O . LEU A 1 104 ? 18.878 -3.080 -34.733 1.00 94.75 104 LEU A O 1
ATOM 829 N N . ASN A 1 105 ? 19.167 -2.065 -32.751 1.00 94.00 105 ASN A N 1
ATOM 830 C CA . ASN A 1 105 ? 20.571 -1.718 -32.937 1.00 94.00 105 ASN A CA 1
ATOM 831 C C . ASN A 1 105 ? 21.242 -1.487 -31.573 1.00 94.00 105 ASN A C 1
ATOM 833 O O . ASN A 1 105 ? 20.585 -1.016 -30.642 1.00 94.00 105 ASN A O 1
ATOM 837 N N . ILE A 1 106 ? 22.538 -1.776 -31.477 1.00 93.38 106 ILE A N 1
ATOM 838 C CA . ILE A 1 106 ? 23.391 -1.507 -30.315 1.00 93.38 106 ILE A CA 1
ATOM 839 C C . ILE A 1 106 ? 24.528 -0.605 -30.795 1.00 93.38 106 ILE A C 1
ATOM 841 O O . ILE A 1 106 ? 25.141 -0.871 -31.826 1.00 93.38 106 ILE A O 1
ATOM 845 N N . LYS A 1 107 ? 24.793 0.477 -30.063 1.00 92.19 107 LYS A N 1
ATOM 846 C CA . LYS A 1 107 ? 25.884 1.410 -30.358 1.00 92.19 107 LYS A CA 1
ATOM 847 C C . LYS A 1 107 ? 26.726 1.608 -29.113 1.00 92.19 107 LYS A C 1
ATOM 849 O O . LYS A 1 107 ? 26.175 1.796 -28.031 1.00 92.19 107 LYS A O 1
ATOM 854 N N . GLU A 1 108 ? 28.037 1.606 -29.290 1.00 90.94 108 GLU A N 1
ATOM 855 C CA . GLU A 1 108 ? 28.962 2.013 -28.242 1.00 90.94 108 GLU A CA 1
ATOM 856 C C . GLU A 1 108 ? 28.837 3.520 -28.008 1.00 90.94 108 GLU A C 1
ATOM 858 O O . GLU A 1 108 ? 28.672 4.304 -28.949 1.00 90.94 108 GLU A O 1
ATOM 863 N N . ILE A 1 109 ? 28.877 3.911 -26.738 1.00 86.38 109 ILE A N 1
ATOM 864 C CA . ILE A 1 109 ? 28.901 5.312 -26.325 1.00 86.38 109 ILE A CA 1
ATOM 865 C C . ILE A 1 109 ? 30.287 5.644 -25.760 1.00 86.38 109 ILE A C 1
ATOM 867 O O . ILE A 1 109 ? 30.922 4.756 -25.188 1.00 86.38 109 ILE A O 1
ATOM 871 N N . PRO A 1 110 ? 30.763 6.895 -25.910 1.00 86.75 110 PRO A N 1
ATOM 872 C CA . PRO A 1 110 ? 31.981 7.357 -25.250 1.00 86.75 110 PRO A CA 1
ATOM 873 C C . PRO A 1 110 ? 31.873 7.261 -23.725 1.00 86.75 110 PRO A C 1
ATOM 875 O O . PRO A 1 110 ? 30.780 7.079 -23.181 1.00 86.75 110 PRO A O 1
ATOM 878 N N . ASP A 1 111 ? 32.999 7.461 -23.041 1.00 87.56 111 ASP A N 1
ATOM 879 C CA . ASP A 1 111 ? 33.051 7.497 -21.581 1.00 87.56 111 ASP A CA 1
ATOM 880 C C . ASP A 1 111 ? 31.968 8.412 -20.989 1.00 87.56 111 ASP A C 1
ATOM 882 O O . ASP A 1 111 ? 31.760 9.549 -21.420 1.00 87.56 111 ASP A O 1
ATOM 886 N N . GLY A 1 112 ? 31.276 7.897 -19.974 1.00 85.00 112 GLY A N 1
ATOM 887 C CA . GLY A 1 112 ? 30.201 8.588 -19.276 1.00 85.00 112 GLY A CA 1
ATOM 888 C C . GLY A 1 112 ? 30.382 8.532 -17.764 1.00 85.00 112 GLY A C 1
ATOM 889 O O . GLY A 1 112 ? 31.044 7.643 -17.225 1.00 85.00 112 GLY A O 1
ATOM 890 N N . SER A 1 113 ? 29.769 9.481 -17.058 1.00 83.69 113 SER A N 1
ATOM 891 C CA . SER A 1 113 ? 29.729 9.465 -15.595 1.00 83.69 113 SER A CA 1
ATOM 892 C C . SER A 1 113 ? 28.873 8.303 -15.091 1.00 83.69 113 SER A C 1
ATOM 894 O O . SER A 1 113 ? 27.780 8.054 -15.598 1.00 83.69 113 SER A O 1
ATOM 896 N N . ARG A 1 114 ? 29.361 7.608 -14.060 1.00 82.56 114 ARG A N 1
ATOM 897 C CA . ARG A 1 114 ? 28.643 6.521 -13.387 1.00 82.56 114 ARG A CA 1
ATOM 898 C C . ARG A 1 114 ? 28.155 6.995 -12.025 1.00 82.56 114 ARG A C 1
ATOM 900 O O . ARG A 1 114 ? 28.872 7.706 -11.327 1.00 82.56 114 ARG A O 1
ATOM 907 N N . VAL A 1 115 ? 26.955 6.569 -11.654 1.00 81.44 115 VAL A N 1
ATOM 908 C CA . VAL A 1 115 ? 26.356 6.822 -10.340 1.00 81.44 115 VAL A CA 1
ATOM 909 C C . VAL A 1 115 ? 25.864 5.490 -9.786 1.00 81.44 115 VAL A C 1
ATOM 911 O O . VAL A 1 115 ? 25.324 4.676 -10.535 1.00 81.44 115 VAL A O 1
ATOM 914 N N . CYS A 1 116 ? 26.074 5.267 -8.490 1.00 81.12 116 CYS A N 1
ATOM 915 C CA . CYS A 1 116 ? 25.532 4.116 -7.776 1.00 81.12 116 CYS A CA 1
ATOM 916 C C . CYS A 1 116 ? 24.177 4.480 -7.167 1.00 81.12 116 CYS A C 1
ATOM 918 O O . CYS A 1 116 ? 24.011 5.579 -6.637 1.00 81.12 116 CYS A O 1
ATOM 920 N N . VAL A 1 117 ? 23.226 3.551 -7.230 1.00 81.88 117 VAL A N 1
ATOM 921 C CA . VAL A 1 117 ? 21.906 3.694 -6.611 1.00 81.88 117 VAL A CA 1
ATOM 922 C C . VAL A 1 117 ? 21.739 2.565 -5.603 1.00 81.88 117 VAL A C 1
ATOM 924 O O . VAL A 1 117 ? 21.809 1.400 -5.987 1.00 81.88 117 VAL A O 1
ATOM 927 N N . ASP A 1 118 ? 21.535 2.920 -4.335 1.00 83.94 118 ASP A N 1
ATOM 928 C CA . ASP A 1 118 ? 21.274 1.981 -3.241 1.00 83.94 118 ASP A CA 1
ATOM 929 C C . ASP A 1 118 ? 19.777 1.974 -2.911 1.00 83.94 118 ASP A C 1
ATOM 931 O O . ASP A 1 118 ? 19.178 3.020 -2.648 1.00 83.94 118 ASP A O 1
ATOM 935 N N . THR A 1 119 ? 19.163 0.794 -2.966 1.00 77.75 119 THR A N 1
ATOM 936 C CA . THR A 1 119 ? 17.739 0.581 -2.688 1.00 77.75 119 THR A CA 1
ATOM 937 C C . THR A 1 119 ? 17.451 0.313 -1.215 1.00 77.75 119 THR A C 1
ATOM 939 O O . THR A 1 119 ? 16.282 0.215 -0.851 1.00 77.75 119 THR A O 1
ATOM 942 N N . THR A 1 120 ? 18.465 0.179 -0.350 1.00 78.75 120 THR A N 1
ATOM 943 C CA . THR A 1 120 ? 18.341 -0.203 1.076 1.00 78.75 120 THR A CA 1
ATOM 944 C C . THR A 1 120 ? 17.628 -1.545 1.323 1.00 78.75 120 THR A C 1
ATOM 946 O O . THR A 1 120 ? 17.345 -1.913 2.459 1.00 78.75 120 THR A O 1
ATOM 949 N N . THR A 1 121 ? 17.322 -2.292 0.260 1.00 75.25 121 THR A N 1
ATOM 950 C CA . THR A 1 121 ? 16.635 -3.592 0.248 1.00 75.25 121 THR A CA 1
ATOM 951 C C . THR A 1 121 ? 17.207 -4.432 -0.889 1.00 75.25 121 THR A C 1
ATOM 953 O O . THR A 1 121 ? 17.578 -3.890 -1.933 1.00 75.25 121 THR A O 1
ATOM 956 N N . LEU A 1 122 ? 17.285 -5.750 -0.688 1.00 80.25 122 LEU A N 1
ATOM 957 C CA . LEU A 1 122 ? 17.732 -6.685 -1.718 1.00 80.25 122 LEU A CA 1
ATOM 958 C C . LEU A 1 122 ? 16.670 -6.821 -2.810 1.00 80.25 122 LEU A C 1
ATOM 960 O O . LEU A 1 122 ? 15.501 -7.043 -2.515 1.00 80.25 122 LEU A O 1
ATOM 964 N N . LEU A 1 123 ? 17.109 -6.714 -4.062 1.00 82.12 123 LEU A N 1
ATOM 965 C CA . LEU A 1 123 ? 16.275 -6.973 -5.230 1.00 82.12 123 LEU A CA 1
ATOM 966 C C . LEU A 1 123 ? 16.277 -8.475 -5.552 1.00 82.12 123 LEU A C 1
ATOM 968 O O . LEU A 1 123 ? 17.293 -9.153 -5.368 1.00 82.12 123 LEU A O 1
ATOM 972 N N . HIS A 1 124 ? 15.160 -8.984 -6.062 1.00 82.38 124 HIS A N 1
ATOM 973 C CA . HIS A 1 124 ? 14.977 -10.362 -6.517 1.00 82.38 124 HIS A CA 1
ATOM 974 C C . HIS A 1 124 ? 15.021 -10.481 -8.048 1.00 82.38 124 HIS A C 1
ATOM 976 O O . HIS A 1 124 ? 15.001 -9.497 -8.788 1.00 82.38 124 HIS A O 1
ATOM 982 N N . SER A 1 125 ? 15.080 -11.713 -8.562 1.00 82.06 125 SER A N 1
ATOM 983 C CA . SER A 1 125 ? 15.051 -11.967 -10.005 1.00 82.06 125 SER A CA 1
ATOM 984 C C . SER A 1 125 ? 13.798 -11.370 -10.654 1.00 82.06 125 SER A C 1
ATOM 986 O O . SER A 1 125 ? 12.678 -11.738 -10.317 1.00 82.06 125 SER A O 1
ATOM 988 N N . GLY A 1 126 ? 14.003 -10.479 -11.625 1.00 82.44 126 GLY A N 1
ATOM 989 C CA . GLY A 1 126 ? 12.926 -9.749 -12.302 1.00 82.44 126 GLY A CA 1
ATOM 990 C C . GLY A 1 126 ? 12.692 -8.341 -11.754 1.00 82.44 126 GLY A C 1
ATOM 991 O O . GLY A 1 126 ? 12.004 -7.555 -12.400 1.00 82.44 126 GLY A O 1
ATOM 992 N N . GLU A 1 127 ? 13.303 -7.993 -10.622 1.00 86.94 127 GLU A N 1
ATOM 993 C CA . GLU A 1 127 ? 13.270 -6.645 -10.061 1.00 86.94 127 GLU A CA 1
ATOM 994 C C . GLU A 1 127 ? 14.446 -5.797 -10.568 1.00 86.94 127 GLU A C 1
ATOM 996 O O . GLU A 1 127 ? 15.504 -6.298 -10.972 1.00 86.94 127 GLU A O 1
ATOM 1001 N N . GLY A 1 128 ? 14.249 -4.481 -10.586 1.00 88.62 128 GLY A N 1
ATOM 1002 C CA . GLY A 1 128 ? 15.194 -3.547 -11.178 1.00 88.62 128 GLY A CA 1
ATOM 1003 C C . GLY A 1 128 ? 14.689 -2.111 -11.169 1.00 88.62 128 GLY A C 1
ATOM 1004 O O . GLY A 1 128 ? 13.833 -1.740 -10.369 1.00 88.62 128 GLY A O 1
ATOM 1005 N N . MET A 1 129 ? 15.217 -1.295 -12.078 1.00 89.62 129 MET A N 1
ATOM 1006 C CA . MET A 1 129 ? 14.877 0.124 -12.18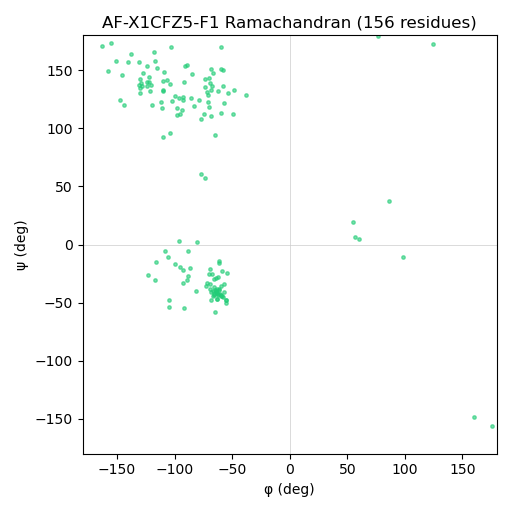7 1.00 89.62 129 MET A CA 1
ATOM 1007 C C . MET A 1 129 ? 14.371 0.461 -13.587 1.00 89.62 129 MET A C 1
ATOM 1009 O O . MET A 1 129 ? 14.913 -0.005 -14.588 1.00 89.62 129 MET A O 1
ATOM 1013 N N . LEU A 1 130 ? 13.347 1.313 -13.667 1.00 90.69 130 LEU A N 1
ATOM 1014 C CA . LEU A 1 130 ? 12.930 1.933 -14.922 1.00 90.69 130 LEU A CA 1
ATOM 1015 C C . LEU A 1 130 ? 13.909 3.059 -15.269 1.00 90.69 130 LEU A C 1
ATOM 1017 O O . LEU A 1 130 ? 13.907 4.115 -14.638 1.00 90.69 130 LEU A O 1
ATOM 1021 N N . VAL A 1 131 ? 14.743 2.836 -16.282 1.00 91.25 131 VAL A N 1
ATOM 1022 C CA . VAL A 1 131 ? 15.769 3.785 -16.731 1.00 91.25 131 VAL A CA 1
ATOM 1023 C C . VAL A 1 131 ? 15.381 4.345 -18.094 1.00 91.25 131 VAL A C 1
ATOM 1025 O O . VAL A 1 131 ? 15.002 3.605 -19.002 1.00 91.25 131 VAL A O 1
ATOM 1028 N N . GLY A 1 132 ? 15.451 5.664 -18.252 1.00 90.75 132 GLY A N 1
ATOM 1029 C CA . GLY A 1 132 ? 15.074 6.322 -19.496 1.00 90.75 132 GLY A CA 1
ATOM 1030 C C . GLY A 1 132 ? 14.766 7.798 -19.311 1.00 90.75 132 GLY A C 1
ATOM 1031 O O . GLY A 1 132 ? 15.356 8.475 -18.472 1.00 90.75 132 GLY A O 1
ATOM 1032 N N . SER A 1 133 ? 13.843 8.303 -20.123 1.00 87.19 133 SER A N 1
ATOM 1033 C CA . SER A 1 133 ? 13.441 9.706 -20.119 1.00 87.19 133 SER A CA 1
ATOM 1034 C C . SER A 1 133 ? 11.927 9.807 -20.052 1.00 87.19 133 SER A C 1
ATOM 1036 O O . SER A 1 133 ? 11.228 9.172 -20.839 1.00 87.19 133 SER A O 1
ATOM 1038 N N . THR A 1 134 ? 11.423 10.694 -19.198 1.00 84.25 134 THR A N 1
ATOM 1039 C CA . THR A 1 134 ? 9.991 11.017 -19.106 1.00 84.25 134 THR A CA 1
ATOM 1040 C C . THR A 1 134 ? 9.382 11.452 -20.443 1.00 84.25 134 THR A C 1
ATOM 1042 O O . THR A 1 134 ? 8.188 11.270 -20.647 1.00 84.25 134 THR A O 1
ATOM 1045 N N . ALA A 1 135 ? 10.188 11.979 -21.373 1.00 87.62 135 ALA A N 1
ATOM 1046 C CA . ALA A 1 135 ? 9.734 12.434 -22.687 1.00 87.62 135 ALA A CA 1
ATOM 1047 C C . ALA A 1 135 ? 9.686 11.335 -23.767 1.00 87.62 135 ALA A C 1
ATOM 1049 O O . ALA A 1 135 ? 9.039 11.530 -24.793 1.00 87.62 135 ALA A O 1
ATOM 1050 N N . LYS A 1 136 ? 10.401 10.212 -23.592 1.00 84.94 136 LYS A N 1
ATOM 1051 C CA . LYS A 1 136 ? 10.530 9.159 -24.625 1.00 84.94 136 LYS A CA 1
ATOM 1052 C C . LYS A 1 136 ? 10.085 7.775 -24.165 1.00 84.94 136 LYS A C 1
ATOM 1054 O O . LYS A 1 136 ? 9.712 6.960 -25.002 1.00 84.94 136 LYS A O 1
ATOM 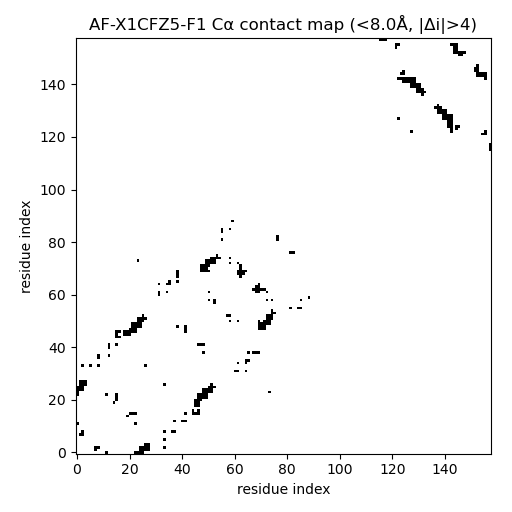1059 N N . GLY A 1 137 ? 10.143 7.509 -22.866 1.00 89.56 137 GLY A N 1
ATOM 1060 C CA . GLY A 1 137 ? 9.847 6.214 -22.274 1.00 89.56 137 GLY A CA 1
ATOM 1061 C C . GLY A 1 137 ? 10.993 5.684 -21.418 1.00 89.56 137 GLY A C 1
ATOM 1062 O O . GLY A 1 137 ? 12.096 6.241 -21.373 1.00 89.56 137 GLY A O 1
ATOM 1063 N N . PHE A 1 138 ? 10.696 4.579 -20.745 1.00 92.56 138 PHE A N 1
ATOM 1064 C CA . PHE A 1 138 ? 11.593 3.886 -19.832 1.00 92.56 138 PHE A CA 1
ATOM 1065 C C . PHE A 1 138 ? 11.761 2.430 -20.256 1.00 92.56 138 PHE A C 1
ATOM 1067 O O . PHE A 1 138 ? 10.871 1.843 -20.871 1.00 92.56 138 PHE A O 1
ATOM 1074 N N . VAL A 1 139 ? 12.899 1.849 -19.894 1.00 92.69 139 VAL A N 1
ATOM 1075 C CA . VAL A 1 139 ? 13.188 0.421 -20.034 1.00 92.69 139 VAL A CA 1
ATOM 1076 C C . VAL A 1 139 ? 13.477 -0.134 -18.646 1.00 92.69 139 VAL A C 1
ATOM 1078 O O . VAL A 1 139 ? 14.178 0.503 -17.861 1.00 92.69 139 VAL A O 1
ATOM 1081 N N . LEU A 1 140 ? 12.941 -1.314 -18.336 1.00 91.31 140 LEU A N 1
ATOM 1082 C CA . LEU A 1 140 ? 13.258 -2.009 -17.094 1.00 91.31 140 LEU A CA 1
ATOM 1083 C C . LEU A 1 140 ? 14.660 -2.620 -17.192 1.00 91.31 140 LEU A C 1
ATOM 1085 O O . LEU A 1 140 ? 14.890 -3.549 -17.966 1.00 91.31 140 LEU A O 1
ATOM 1089 N N . VAL A 1 141 ? 15.590 -2.093 -16.402 1.00 90.12 141 VAL A N 1
ATOM 1090 C CA . VAL A 1 141 ? 16.944 -2.628 -16.242 1.00 90.12 141 VAL A CA 1
ATOM 1091 C C . VAL A 1 141 ? 16.956 -3.482 -14.984 1.00 90.12 141 VAL A C 1
ATOM 1093 O O . VAL A 1 141 ? 16.801 -2.961 -13.881 1.00 90.12 141 VAL A O 1
ATOM 1096 N N . HIS A 1 142 ? 17.098 -4.795 -15.158 1.00 87.25 142 HIS A N 1
ATOM 1097 C CA . HIS A 1 142 ? 17.116 -5.749 -14.051 1.00 87.25 142 HIS A CA 1
ATOM 1098 C C . HIS A 1 142 ? 18.379 -5.577 -13.204 1.00 87.25 142 HIS A C 1
ATOM 1100 O O . HIS A 1 142 ? 19.441 -5.219 -13.721 1.00 87.25 142 HIS A O 1
ATOM 1106 N N . ALA A 1 143 ? 18.276 -5.907 -11.919 1.00 83.81 143 ALA A N 1
ATOM 1107 C CA . ALA A 1 143 ? 19.454 -6.131 -11.095 1.00 83.81 143 ALA A CA 1
ATOM 1108 C C . ALA A 1 143 ? 20.304 -7.287 -11.667 1.00 83.81 143 ALA A C 1
ATOM 1110 O O . ALA A 1 143 ? 19.783 -8.211 -12.301 1.00 83.81 143 ALA A O 1
ATOM 1111 N N . GLU A 1 144 ? 21.620 -7.243 -11.436 1.00 77.38 144 GLU A N 1
ATOM 1112 C CA . GLU A 1 144 ? 22.605 -8.234 -11.909 1.00 77.38 144 GLU A CA 1
ATOM 1113 C C . GLU A 1 144 ? 22.520 -9.559 -11.117 1.00 77.38 144 GLU A C 1
ATOM 1115 O O . GLU A 1 144 ? 23.471 -10.013 -10.487 1.00 77.38 144 GLU A O 1
ATOM 1120 N N . LEU A 1 145 ? 21.336 -10.172 -11.113 1.00 73.44 145 LEU A N 1
ATOM 1121 C CA . LEU A 1 145 ? 21.005 -11.359 -10.319 1.00 73.44 145 LEU A CA 1
ATOM 1122 C C . LEU A 1 145 ? 20.927 -12.636 -11.161 1.00 73.44 145 LEU A C 1
ATOM 1124 O O . LEU A 1 145 ? 20.823 -13.730 -10.617 1.00 73.44 145 LEU A O 1
ATOM 1128 N N . PHE A 1 146 ? 20.944 -12.508 -12.488 1.00 71.12 146 PHE A N 1
ATOM 1129 C CA . PHE A 1 146 ? 20.849 -13.646 -13.396 1.00 71.12 146 PHE A CA 1
ATOM 1130 C C . PHE A 1 146 ? 22.229 -14.247 -13.641 1.00 71.12 146 PHE A C 1
ATOM 1132 O O . PHE A 1 146 ? 23.148 -13.553 -14.074 1.00 71.12 146 PHE A O 1
ATOM 1139 N N . GLU A 1 147 ? 22.361 -15.551 -13.404 1.00 67.56 147 GLU A N 1
ATOM 1140 C CA . GLU A 1 147 ? 23.567 -16.285 -13.777 1.00 67.56 147 GLU A CA 1
ATOM 1141 C C . GLU A 1 147 ? 23.679 -16.380 -15.292 1.00 67.56 147 GLU A C 1
ATOM 1143 O O . GLU A 1 147 ? 22.726 -16.724 -15.996 1.00 67.56 147 GLU A O 1
ATOM 1148 N N . THR A 1 148 ? 24.871 -16.092 -15.798 1.00 69.31 148 THR A N 1
ATOM 1149 C CA . THR A 1 148 ? 25.207 -16.321 -17.199 1.00 69.31 148 THR A CA 1
ATOM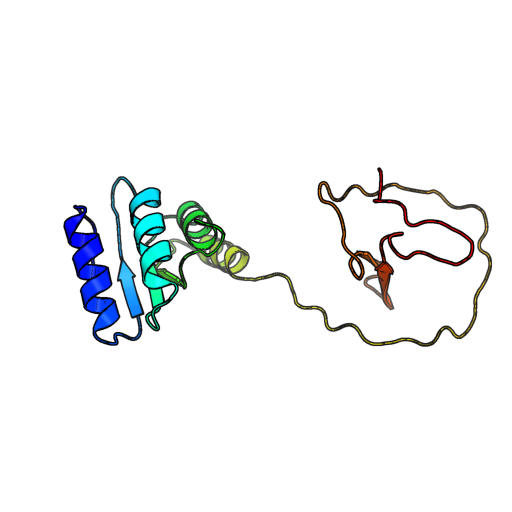 1150 C C . THR A 1 148 ? 26.348 -17.321 -17.282 1.00 69.31 148 THR A C 1
ATOM 1152 O O . THR A 1 148 ? 27.057 -17.570 -16.312 1.00 69.31 148 THR A O 1
ATOM 1155 N N . GLN A 1 149 ? 26.580 -17.864 -18.475 1.00 65.62 149 GLN A N 1
ATOM 1156 C CA . GLN A 1 149 ? 27.682 -18.800 -18.724 1.00 65.62 149 GLN A CA 1
ATOM 1157 C C . GLN A 1 149 ? 29.072 -18.190 -18.463 1.00 65.62 149 GLN A C 1
ATOM 1159 O O . GLN A 1 149 ? 30.058 -18.917 -18.392 1.00 65.62 149 GLN A O 1
ATOM 1164 N N . PHE A 1 150 ? 29.154 -16.863 -18.329 1.00 65.38 150 PHE A N 1
ATOM 1165 C CA . PHE A 1 150 ? 30.403 -16.115 -18.211 1.00 65.38 150 PHE A CA 1
ATOM 1166 C C . PHE A 1 150 ? 30.555 -15.392 -16.867 1.00 65.38 150 PHE A C 1
ATOM 1168 O O . PHE A 1 150 ? 31.655 -14.950 -16.542 1.00 65.38 150 PHE A O 1
ATOM 1175 N N . VAL A 1 151 ? 29.475 -15.250 -16.090 1.00 63.06 151 VAL A N 1
ATOM 1176 C CA . VAL A 1 151 ? 29.456 -14.454 -14.855 1.00 63.06 151 VAL A CA 1
ATOM 1177 C C . VAL A 1 151 ? 28.488 -15.085 -13.851 1.00 63.06 151 VAL A C 1
ATOM 1179 O O . VAL A 1 151 ? 27.309 -15.276 -1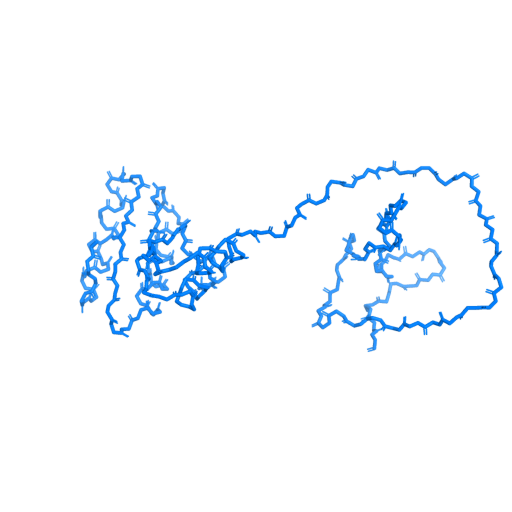4.156 1.00 63.06 151 VAL A O 1
ATOM 1182 N N . ALA A 1 152 ? 28.999 -15.397 -12.656 1.00 64.06 152 ALA A N 1
ATOM 1183 C CA . ALA A 1 152 ? 28.197 -15.862 -11.527 1.00 64.06 152 ALA A CA 1
ATOM 1184 C C . ALA A 1 152 ? 27.257 -14.757 -11.027 1.00 64.06 152 ALA A C 1
ATOM 1186 O O . ALA A 1 152 ? 27.616 -13.577 -11.065 1.00 64.06 152 ALA A O 1
ATOM 1187 N N . SER A 1 153 ? 26.086 -15.147 -10.520 1.00 63.84 153 SER A N 1
ATOM 1188 C CA . SER A 1 153 ? 25.148 -14.210 -9.905 1.00 63.84 153 SER A CA 1
ATOM 1189 C C . SER A 1 153 ? 25.831 -13.485 -8.750 1.00 63.84 153 SER A C 1
ATOM 1191 O O . SER A 1 153 ? 26.563 -14.077 -7.949 1.00 63.84 153 SER A O 1
ATOM 1193 N N . ARG A 1 154 ? 25.625 -12.173 -8.671 1.00 64.44 154 ARG A N 1
ATOM 1194 C CA . ARG A 1 154 ? 26.107 -11.379 -7.546 1.00 64.44 154 ARG A CA 1
ATOM 1195 C C . ARG A 1 154 ? 24.892 -10.926 -6.754 1.00 64.44 154 ARG A C 1
ATOM 1197 O O . ARG A 1 154 ? 24.087 -10.182 -7.306 1.00 64.44 154 ARG A O 1
ATOM 1204 N N . PRO A 1 155 ? 24.737 -11.320 -5.479 1.00 56.66 155 PRO A N 1
ATOM 1205 C CA . PRO A 1 155 ? 23.776 -10.648 -4.616 1.00 56.66 155 PRO A CA 1
ATOM 1206 C C . PRO A 1 155 ? 24.207 -9.177 -4.566 1.00 56.66 155 PRO A C 1
ATOM 1208 O O . PRO A 1 155 ? 25.332 -8.876 -4.161 1.00 56.66 155 PRO A O 1
ATOM 1211 N N . PHE A 1 156 ? 23.384 -8.297 -5.136 1.00 58.56 156 PHE A N 1
ATOM 1212 C CA . PHE A 1 156 ? 23.782 -6.934 -5.489 1.00 58.56 156 PHE A CA 1
ATOM 1213 C C . PHE A 1 156 ? 24.382 -6.189 -4.281 1.00 58.56 156 PHE A C 1
ATOM 1215 O O . PHE A 1 156 ? 23.804 -6.187 -3.196 1.00 58.56 156 PHE A O 1
ATOM 1222 N N . ARG A 1 157 ? 25.557 -5.576 -4.485 1.00 48.69 157 ARG A N 1
ATOM 1223 C CA . ARG A 1 157 ? 26.220 -4.651 -3.553 1.00 48.69 157 ARG A CA 1
ATOM 1224 C C . ARG A 1 157 ? 26.170 -3.241 -4.138 1.00 48.69 157 ARG A C 1
ATOM 1226 O O . ARG A 1 157 ? 26.584 -3.063 -5.287 1.00 48.69 157 ARG A O 1
ATOM 1233 N N . VAL A 1 158 ? 25.778 -2.271 -3.314 1.00 45.19 158 VAL A N 1
ATOM 1234 C CA . VAL A 1 158 ? 26.416 -0.945 -3.297 1.00 45.19 158 VAL A CA 1
ATOM 1235 C C . VAL A 1 158 ? 27.401 -0.939 -2.141 1.00 45.19 158 VAL A C 1
ATOM 1237 O O . VAL A 1 158 ? 27.030 -1.453 -1.063 1.00 45.19 158 VAL A O 1
#

Foldseek 3Di:
DEDDDPVVLVVVLVVLVVPEQEDEYEYDDDDQPSLLSNCVRCVVGNYFYEYEDEALVVQLCQQCRVPNHGNYYDYDDPDPVRVVSNVVSPPDDPDDDDDDDDDPDDDDDPDDDDDDDDPVDFDDVPDADFDDDPVPGTDGDDDQQDDDPVDGGDRDDD